Protein AF-A0A3B9L861-F1 (afdb_monomer_lite)

Radius of gyration: 19.61 Å; chains: 1; bounding box: 64×37×38 Å

pLDDT: mean 84.05, std 13.24, range [39.47, 97.62]

Structure (mmCIF, N/CA/C/O backbone):
data_AF-A0A3B9L861-F1
#
_entry.id   AF-A0A3B9L861-F1
#
loop_
_atom_site.group_PDB
_atom_site.id
_atom_site.type_symbol
_atom_site.label_atom_id
_atom_site.label_alt_id
_atom_site.label_comp_id
_atom_site.label_asym_id
_atom_site.label_entity_id
_atom_site.label_seq_id
_atom_site.pdbx_PDB_ins_code
_atom_site.Cartn_x
_atom_site.Cartn_y
_atom_site.Cartn_z
_atom_site.occupancy
_atom_site.B_iso_or_equiv
_atom_site.auth_seq_id
_atom_site.auth_comp_id
_atom_site.auth_asym_id
_atom_site.auth_atom_id
_atom_site.pdbx_PDB_model_num
ATOM 1 N N . MET A 1 1 ? -29.445 -19.075 11.014 1.00 39.47 1 MET A N 1
ATOM 2 C CA . MET A 1 1 ? -28.167 -19.069 10.265 1.00 39.47 1 MET A CA 1
ATOM 3 C C . MET A 1 1 ? -27.325 -17.917 10.789 1.00 39.47 1 MET A C 1
ATOM 5 O O . MET A 1 1 ? -27.758 -16.777 10.716 1.00 39.47 1 MET A O 1
ATOM 9 N N . GLU A 1 2 ? -26.209 -18.237 11.439 1.00 48.00 2 GLU A N 1
ATOM 10 C CA . GLU A 1 2 ? -25.474 -17.357 12.359 1.00 48.00 2 GLU A CA 1
ATOM 11 C C . GLU A 1 2 ? -24.691 -16.213 11.668 1.00 48.00 2 GLU A C 1
ATOM 13 O O . GLU A 1 2 ? -23.908 -16.476 10.752 1.00 48.00 2 GLU A O 1
ATOM 18 N N . PRO A 1 3 ? -24.811 -14.951 12.135 1.00 51.59 3 PRO A N 1
ATOM 19 C CA . PRO A 1 3 ? -24.052 -13.802 11.621 1.00 51.59 3 PRO A CA 1
ATOM 20 C C . PRO A 1 3 ? -22.579 -13.743 12.090 1.00 51.59 3 PRO A C 1
ATOM 22 O O . PRO A 1 3 ? -21.841 -12.835 11.707 1.00 51.59 3 PRO A O 1
ATOM 25 N N . SER A 1 4 ? -22.112 -14.712 12.882 1.00 55.81 4 SER A N 1
ATOM 26 C CA . SER A 1 4 ? -20.802 -14.692 13.558 1.00 55.81 4 SER A CA 1
ATOM 27 C C . SER A 1 4 ? -19.580 -14.878 12.641 1.00 55.81 4 SER A C 1
ATOM 29 O O . SER A 1 4 ? -18.451 -14.681 13.083 1.00 55.81 4 SER A O 1
ATOM 31 N N . LYS A 1 5 ? -19.762 -15.214 11.356 1.00 56.25 5 LYS A N 1
ATOM 32 C CA . LYS A 1 5 ? -18.653 -15.507 10.419 1.00 56.25 5 LYS A CA 1
ATOM 33 C C . LYS A 1 5 ? -17.967 -14.288 9.786 1.00 56.25 5 LYS A C 1
ATOM 35 O O . LYS A 1 5 ? -17.057 -14.471 8.986 1.00 56.25 5 LYS A O 1
ATOM 40 N N . ARG A 1 6 ? -18.380 -13.053 10.088 1.00 62.12 6 ARG A N 1
ATOM 41 C CA . ARG A 1 6 ? -17.941 -11.868 9.317 1.00 62.12 6 ARG A CA 1
ATOM 42 C C . ARG A 1 6 ? -17.037 -10.890 10.064 1.00 62.12 6 ARG A C 1
ATOM 44 O O . ARG A 1 6 ? -16.901 -9.758 9.617 1.00 62.12 6 ARG A O 1
ATOM 51 N N . LYS A 1 7 ? -16.432 -11.271 11.191 1.00 64.12 7 LYS A N 1
ATOM 52 C CA . LYS A 1 7 ? -15.416 -10.409 11.812 1.00 64.12 7 LYS A CA 1
ATOM 53 C C . LYS A 1 7 ? -14.052 -10.729 11.196 1.00 64.12 7 LYS A C 1
ATOM 55 O O . LYS A 1 7 ? -13.609 -11.874 11.316 1.00 64.12 7 LYS A O 1
ATOM 60 N N . PRO A 1 8 ? -13.403 -9.775 10.507 1.00 72.81 8 PRO A N 1
ATOM 61 C CA . PRO A 1 8 ? -12.066 -9.989 9.972 1.00 72.81 8 PRO A CA 1
ATOM 62 C C . PRO A 1 8 ? -11.113 -10.393 11.100 1.00 72.81 8 PRO A C 1
ATOM 64 O O . PRO A 1 8 ? -11.164 -9.810 12.179 1.00 72.81 8 PRO A O 1
ATOM 67 N N . LYS A 1 9 ? -10.208 -11.350 10.871 1.00 77.50 9 LYS A N 1
ATOM 68 C CA . LYS A 1 9 ? -9.254 -11.784 11.913 1.00 77.50 9 LYS A CA 1
ATOM 69 C C . LYS A 1 9 ? -8.443 -10.620 12.502 1.00 77.50 9 LYS A C 1
ATOM 71 O O . LYS A 1 9 ? -8.144 -10.641 13.689 1.00 77.50 9 LYS A O 1
ATOM 76 N N . PHE A 1 10 ? -8.153 -9.585 11.707 1.00 81.44 10 PHE A N 1
ATOM 77 C CA . PHE A 1 10 ? -7.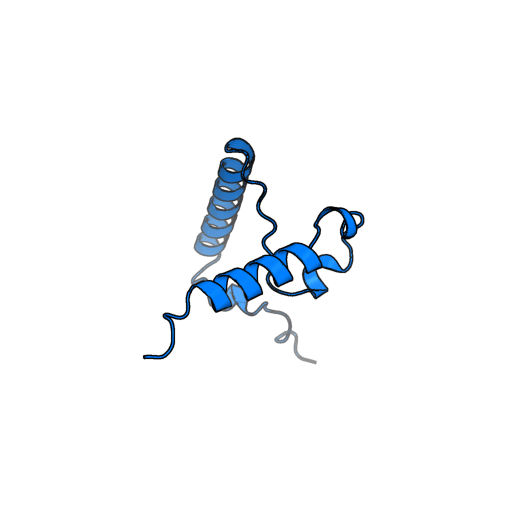404 -8.414 12.167 1.00 81.44 10 PHE A CA 1
ATOM 78 C C . PHE A 1 10 ? -8.140 -7.620 13.259 1.00 81.44 10 PHE A C 1
ATOM 80 O O . PHE A 1 10 ? -7.494 -7.043 14.123 1.00 81.44 10 PHE A O 1
ATOM 87 N N . THR A 1 11 ? -9.480 -7.642 13.305 1.00 78.38 11 THR A N 1
ATOM 88 C CA . THR A 1 11 ? -10.227 -6.901 14.337 1.00 78.38 11 THR A CA 1
ATOM 89 C C . THR A 1 11 ? -10.068 -7.508 15.731 1.00 78.38 11 THR A C 1
ATOM 91 O O . THR A 1 11 ? -10.445 -6.872 16.703 1.00 78.38 11 THR A O 1
ATOM 94 N N . GLN A 1 12 ? -9.528 -8.729 15.848 1.00 84.44 12 GLN A N 1
ATOM 95 C CA . GLN A 1 12 ? -9.209 -9.349 17.141 1.00 84.44 12 GLN A CA 1
ATOM 96 C C . GLN A 1 12 ? -7.969 -8.730 17.806 1.00 84.44 12 GLN A C 1
ATOM 98 O O . GLN A 1 12 ? -7.727 -8.980 18.979 1.00 84.44 12 GLN A O 1
ATOM 103 N N . GLN A 1 13 ? -7.185 -7.934 17.071 1.00 85.62 13 GLN A N 1
ATOM 104 C CA . GLN A 1 13 ? -5.968 -7.289 17.575 1.00 85.62 13 GLN A CA 1
ATOM 105 C C . GLN A 1 13 ? -6.242 -5.967 18.308 1.00 85.62 13 GLN A C 1
ATOM 107 O O . GLN A 1 13 ? -5.320 -5.378 18.863 1.00 85.62 13 GLN A O 1
ATOM 112 N N . PHE A 1 14 ? -7.492 -5.498 18.314 1.00 89.38 14 PHE A N 1
ATOM 113 C CA . PHE A 1 14 ? -7.874 -4.203 18.871 1.00 89.38 14 PHE A CA 1
ATOM 114 C C . PHE A 1 14 ? -8.821 -4.400 20.049 1.00 89.38 14 PHE A C 1
ATOM 116 O O . PHE A 1 14 ? -9.787 -5.159 19.962 1.00 89.38 14 PHE A O 1
ATOM 123 N N . SER A 1 15 ? -8.536 -3.708 21.152 1.00 87.75 15 SER A N 1
ATOM 124 C CA . SER A 1 15 ? -9.339 -3.756 22.376 1.00 87.75 15 SER A CA 1
ATOM 125 C C . SER A 1 15 ? -10.691 -3.063 22.220 1.00 87.75 15 SER A C 1
ATOM 127 O O . SER A 1 15 ? -11.662 -3.440 22.873 1.00 87.75 15 SER A O 1
ATOM 129 N N . ASP A 1 16 ? -10.763 -2.046 21.363 1.00 90.12 16 ASP A N 1
ATOM 130 C CA . ASP A 1 16 ? -11.895 -1.135 21.254 1.00 90.12 16 ASP A CA 1
ATOM 131 C C . ASP A 1 16 ? -11.887 -0.395 19.903 1.00 90.12 16 ASP A C 1
ATOM 133 O O . ASP A 1 16 ? -10.949 -0.476 19.110 1.00 90.12 16 ASP A O 1
ATOM 137 N N . TRP A 1 17 ? -12.967 0.331 19.613 1.00 90.69 17 TRP A N 1
ATOM 138 C CA . TRP A 1 17 ? -13.104 1.063 18.351 1.00 90.69 17 TRP A CA 1
ATOM 139 C C . TRP A 1 17 ? -12.121 2.234 18.228 1.00 90.69 17 TRP A C 1
ATOM 141 O O . TRP A 1 17 ? -11.655 2.539 17.129 1.00 90.69 17 TRP A O 1
ATOM 151 N N . GLN A 1 18 ? -11.776 2.878 19.344 1.00 94.50 18 GLN A N 1
ATOM 152 C CA . GLN A 1 18 ? -10.872 4.020 19.333 1.00 94.50 18 GLN A CA 1
ATOM 153 C C . GLN A 1 18 ? -9.444 3.577 19.005 1.00 94.50 18 GLN A C 1
ATOM 155 O O . GLN A 1 18 ? -8.794 4.217 18.178 1.00 94.50 18 GLN A O 1
ATOM 160 N N . SER A 1 19 ? -8.972 2.463 19.573 1.00 94.00 19 SER A N 1
ATOM 161 C CA . SER A 1 19 ? -7.663 1.890 19.224 1.00 94.00 19 SER A CA 1
ATOM 162 C C . SER A 1 19 ? -7.576 1.499 17.746 1.00 94.00 19 SER A C 1
ATOM 164 O O . SER A 1 19 ? -6.552 1.746 17.107 1.00 94.00 19 SER A O 1
ATOM 166 N N . LEU A 1 20 ? -8.668 0.993 17.165 1.00 93.06 20 LEU A N 1
ATOM 167 C CA . LEU A 1 20 ? -8.741 0.725 15.730 1.00 93.06 20 LEU A CA 1
ATOM 168 C C . LEU A 1 20 ? -8.646 2.008 14.882 1.00 93.06 20 LEU A C 1
ATOM 170 O O . LEU A 1 20 ? -7.891 2.046 13.910 1.00 93.06 20 LEU A O 1
ATOM 174 N N . LEU A 1 21 ? -9.373 3.070 15.244 1.00 94.88 21 LEU A N 1
ATOM 175 C CA . LEU A 1 21 ? -9.307 4.356 14.534 1.00 94.88 21 LEU A CA 1
ATOM 176 C C . LEU A 1 21 ? -7.920 4.999 14.613 1.00 94.88 21 LEU A C 1
ATOM 178 O O . LEU A 1 21 ? -7.437 5.534 13.614 1.00 94.88 21 LEU A O 1
ATOM 182 N N . VAL A 1 22 ? -7.273 4.934 15.780 1.00 95.88 22 VAL A N 1
ATOM 183 C CA . VAL A 1 22 ? -5.901 5.429 15.956 1.00 95.88 22 VAL A CA 1
ATOM 184 C C . VAL A 1 22 ? -4.949 4.675 15.037 1.00 95.88 22 VAL A C 1
ATOM 186 O O . VAL A 1 22 ? -4.182 5.313 14.322 1.00 95.88 22 VAL A O 1
ATOM 189 N N . HIS A 1 23 ? -5.049 3.345 14.982 1.00 94.88 23 HIS A N 1
ATOM 190 C CA . HIS A 1 23 ? -4.233 2.539 14.078 1.00 94.88 23 HIS A CA 1
ATOM 191 C C . HIS A 1 23 ? -4.409 2.961 12.617 1.00 94.88 23 HIS A C 1
ATOM 193 O O . HIS A 1 23 ? -3.418 3.246 11.951 1.00 94.88 23 HIS A O 1
ATOM 199 N N . PHE A 1 24 ? -5.650 3.090 12.137 1.00 95.00 24 PHE A N 1
ATOM 200 C CA . PHE A 1 24 ? -5.905 3.547 10.768 1.00 95.00 24 PHE A CA 1
ATOM 201 C C . PHE A 1 24 ? -5.304 4.922 10.484 1.00 95.00 24 PHE A C 1
ATOM 203 O O . PHE A 1 24 ? -4.653 5.102 9.455 1.00 95.00 24 PHE A O 1
ATOM 210 N N . LYS A 1 25 ? -5.491 5.882 11.396 1.00 97.31 25 LYS A N 1
ATOM 211 C CA . LYS A 1 25 ? -4.926 7.225 11.248 1.00 97.31 25 LYS A CA 1
ATOM 212 C C . LYS A 1 25 ? -3.401 7.164 11.128 1.00 97.31 25 LYS A C 1
ATOM 214 O O . LYS A 1 25 ? -2.850 7.686 10.162 1.00 97.31 25 LYS A O 1
ATOM 219 N N . THR A 1 26 ? -2.738 6.486 12.063 1.00 97.44 26 THR A N 1
ATOM 220 C CA . THR A 1 26 ? -1.277 6.363 12.074 1.00 97.44 26 THR A CA 1
ATOM 221 C C . THR A 1 26 ? -0.761 5.646 10.828 1.00 97.44 26 THR A C 1
ATOM 223 O O . THR A 1 26 ? 0.213 6.094 10.231 1.00 97.44 26 THR A O 1
ATOM 226 N N . SER A 1 27 ? -1.421 4.578 10.374 1.00 95.56 27 SER A N 1
ATOM 227 C CA . SER A 1 27 ? -1.045 3.872 9.144 1.00 95.56 27 SER A CA 1
ATOM 228 C C . SER A 1 27 ? -1.112 4.766 7.906 1.00 95.56 27 SER A C 1
ATOM 230 O O . SER A 1 27 ? -0.195 4.736 7.089 1.00 95.56 27 SER A O 1
ATOM 232 N N . ILE A 1 28 ? -2.150 5.596 7.776 1.00 96.62 28 ILE A N 1
ATOM 233 C CA . ILE A 1 28 ? -2.280 6.537 6.653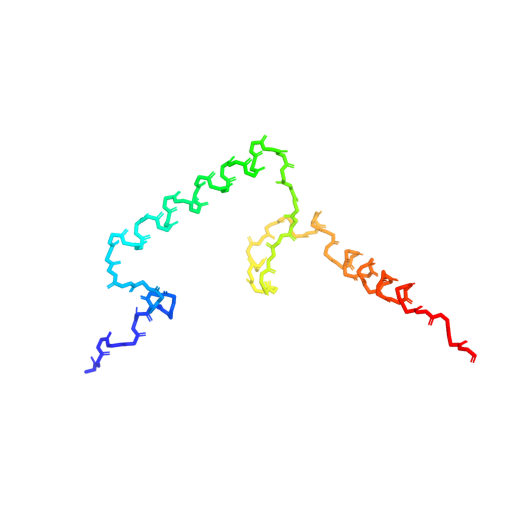 1.00 96.62 28 ILE A CA 1
ATOM 234 C C . ILE A 1 28 ? -1.188 7.615 6.711 1.00 96.62 28 ILE A C 1
ATOM 236 O O . ILE A 1 28 ? -0.575 7.919 5.689 1.00 96.62 28 ILE A O 1
ATOM 240 N N . GLU A 1 29 ? -0.907 8.170 7.893 1.00 97.62 29 GLU A N 1
ATOM 241 C CA . GLU A 1 29 ? 0.151 9.175 8.088 1.00 97.62 29 GLU A CA 1
ATOM 242 C C . GLU A 1 29 ? 1.549 8.616 7.767 1.00 97.62 29 GLU A C 1
ATOM 244 O O . GLU A 1 29 ? 2.367 9.301 7.142 1.00 97.62 29 GLU A O 1
ATOM 249 N N . MET A 1 30 ? 1.815 7.356 8.131 1.00 96.12 30 MET A N 1
ATOM 250 C CA . MET A 1 30 ? 3.058 6.664 7.775 1.00 96.12 30 MET A CA 1
ATOM 251 C C . MET A 1 30 ? 3.189 6.496 6.260 1.00 96.12 30 MET A C 1
ATOM 253 O O . MET A 1 30 ? 4.210 6.886 5.701 1.00 96.12 30 MET A O 1
ATOM 257 N N . ILE A 1 31 ? 2.141 6.018 5.579 1.00 93.88 31 ILE A N 1
ATOM 258 C CA . ILE A 1 31 ? 2.136 5.879 4.113 1.00 93.88 31 ILE A CA 1
ATOM 259 C C . ILE A 1 31 ? 2.364 7.237 3.434 1.00 93.88 31 ILE A C 1
ATOM 261 O O . ILE A 1 31 ? 3.154 7.346 2.500 1.00 93.88 31 ILE A O 1
ATOM 265 N N . ALA A 1 32 ? 1.717 8.301 3.916 1.00 95.31 32 ALA A N 1
ATOM 266 C CA . ALA A 1 32 ? 1.918 9.645 3.376 1.00 95.31 32 ALA A CA 1
ATOM 267 C C . ALA A 1 32 ? 3.375 10.117 3.528 1.00 95.31 32 ALA A C 1
ATOM 269 O O . ALA A 1 32 ? 3.920 10.761 2.628 1.00 95.31 32 ALA A O 1
ATOM 270 N N . THR A 1 33 ? 4.015 9.778 4.649 1.00 96.19 33 THR A N 1
ATOM 271 C CA . THR A 1 33 ? 5.429 10.085 4.899 1.00 96.19 33 THR A CA 1
ATOM 272 C C . THR A 1 33 ? 6.346 9.313 3.956 1.00 96.19 33 THR A C 1
ATOM 274 O O . THR A 1 33 ? 7.241 9.917 3.367 1.00 96.19 33 THR A O 1
ATOM 277 N N . GLU A 1 34 ? 6.101 8.016 3.760 1.00 94.56 34 GLU A N 1
ATOM 278 C CA . GLU A 1 34 ? 6.845 7.173 2.815 1.00 94.56 34 GLU A CA 1
ATOM 279 C C . GLU A 1 34 ? 6.767 7.732 1.388 1.00 94.56 34 GLU A C 1
ATOM 281 O O . GLU A 1 34 ? 7.795 7.946 0.744 1.00 94.56 34 GLU A O 1
ATOM 286 N N . ILE A 1 35 ? 5.560 8.076 0.927 1.00 93.12 35 ILE A N 1
ATOM 287 C CA . ILE A 1 35 ? 5.347 8.662 -0.404 1.00 93.12 35 ILE A CA 1
ATOM 288 C C . ILE A 1 35 ? 6.096 9.992 -0.535 1.00 93.12 35 ILE A C 1
ATOM 290 O O . ILE A 1 35 ? 6.771 10.227 -1.536 1.00 93.12 35 ILE A O 1
ATOM 294 N N . LYS A 1 36 ? 6.023 10.862 0.481 1.00 95.31 36 LYS A N 1
ATOM 295 C CA . LYS A 1 36 ? 6.738 12.147 0.481 1.00 95.31 36 LYS A CA 1
ATOM 296 C C . LYS A 1 36 ? 8.260 11.965 0.458 1.00 95.31 36 LYS A C 1
ATOM 298 O O . LYS A 1 36 ? 8.954 12.792 -0.127 1.00 95.31 36 LYS A O 1
ATOM 303 N N . ALA A 1 37 ? 8.770 10.905 1.081 1.00 96.75 37 ALA A N 1
ATOM 304 C CA . ALA A 1 37 ? 10.186 10.550 1.067 1.00 96.75 37 ALA A CA 1
ATOM 305 C C . ALA A 1 37 ? 10.643 9.914 -0.260 1.00 96.75 37 ALA A C 1
ATOM 307 O O . ALA A 1 37 ? 11.839 9.701 -0.447 1.00 96.75 37 ALA A O 1
ATOM 308 N N . GLY A 1 38 ? 9.719 9.628 -1.185 1.00 92.81 38 GLY A N 1
ATOM 309 C CA . GLY A 1 38 ? 10.025 8.961 -2.448 1.00 92.81 38 GLY A CA 1
ATOM 310 C C . GLY A 1 38 ? 10.261 7.458 -2.301 1.00 92.81 38 GLY A C 1
ATOM 311 O O . GLY A 1 38 ? 10.912 6.860 -3.156 1.00 92.81 38 GLY A O 1
ATOM 312 N N . GLU A 1 39 ? 9.751 6.839 -1.233 1.00 90.06 39 GLU A N 1
ATOM 313 C CA . GLU A 1 39 ? 9.795 5.388 -1.072 1.00 90.06 39 GLU A CA 1
ATOM 314 C C . GLU A 1 39 ? 8.933 4.723 -2.158 1.00 90.06 39 GLU A C 1
ATOM 316 O O . GLU A 1 39 ? 7.722 4.932 -2.234 1.00 90.06 39 GLU A O 1
ATOM 321 N N . ALA A 1 40 ? 9.574 3.928 -3.015 1.00 82.62 40 ALA A N 1
ATOM 322 C CA . ALA A 1 40 ? 8.958 3.290 -4.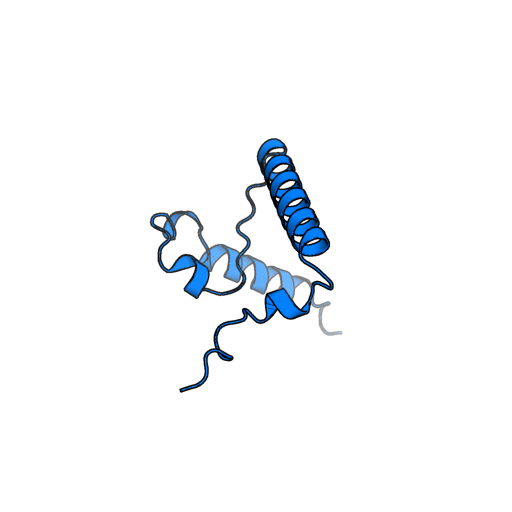181 1.00 82.62 40 ALA A CA 1
ATOM 323 C C . ALA A 1 40 ? 9.193 1.769 -4.216 1.00 82.62 40 ALA A C 1
ATOM 325 O O . ALA A 1 40 ? 9.041 1.123 -5.258 1.00 82.62 40 ALA A O 1
ATOM 326 N N . SER A 1 41 ? 9.583 1.176 -3.087 1.00 85.19 41 SER A N 1
ATOM 327 C CA . SER A 1 41 ? 9.760 -0.269 -2.974 1.00 85.19 41 SER A CA 1
ATOM 328 C C . SER A 1 41 ? 8.443 -1.016 -3.188 1.00 85.19 41 SER A C 1
ATOM 330 O O . SER A 1 41 ? 7.419 -0.719 -2.576 1.00 85.19 41 SER A O 1
ATOM 332 N N . VAL A 1 42 ? 8.481 -2.062 -4.013 1.00 85.69 42 VAL A N 1
ATOM 333 C CA . VAL A 1 42 ? 7.329 -2.941 -4.247 1.00 85.69 42 VAL A CA 1
ATOM 334 C C . VAL A 1 42 ? 7.245 -3.965 -3.116 1.00 85.69 42 VAL A C 1
ATOM 336 O O . VAL A 1 42 ? 8.004 -4.934 -3.096 1.00 85.69 42 VAL A O 1
ATOM 339 N N . LYS A 1 43 ? 6.321 -3.747 -2.176 1.00 86.12 43 LYS A N 1
ATOM 340 C CA . LYS A 1 43 ? 6.057 -4.626 -1.027 1.00 86.12 43 LYS A CA 1
ATOM 341 C C . LYS A 1 43 ? 4.671 -5.259 -1.179 1.00 86.12 43 LYS A C 1
ATOM 343 O O . LYS A 1 43 ? 3.685 -4.548 -1.346 1.00 86.12 43 LYS A O 1
ATOM 348 N N . PHE A 1 44 ? 4.581 -6.585 -1.122 1.00 87.56 44 PHE A N 1
ATOM 349 C CA . PHE A 1 44 ? 3.314 -7.322 -1.174 1.00 87.56 44 PHE A CA 1
ATOM 350 C C . PHE A 1 44 ? 3.428 -8.615 -0.364 1.00 87.56 44 PHE A C 1
ATOM 352 O O . PHE A 1 44 ? 4.508 -9.189 -0.261 1.00 87.56 44 PHE A O 1
ATOM 359 N N . SER A 1 45 ? 2.322 -9.066 0.230 1.00 83.88 45 SER A N 1
ATOM 360 C CA . SER A 1 45 ? 2.319 -10.267 1.079 1.00 83.88 45 SER A CA 1
ATOM 361 C C . SER A 1 45 ? 2.182 -11.565 0.286 1.00 83.88 45 SER A C 1
ATOM 363 O O . SER A 1 45 ? 2.756 -12.576 0.670 1.00 83.88 45 SER A O 1
ATOM 365 N N . ASP A 1 46 ? 1.409 -11.545 -0.800 1.00 86.12 46 ASP A N 1
ATOM 366 C CA . ASP A 1 46 ? 1.169 -12.709 -1.653 1.00 86.12 46 ASP A CA 1
ATOM 367 C C . ASP A 1 46 ? 0.916 -12.280 -3.104 1.00 86.12 46 ASP A C 1
ATOM 369 O O . ASP A 1 46 ? 0.483 -11.152 -3.361 1.00 86.12 46 ASP A O 1
ATOM 373 N N . LYS A 1 47 ? 1.154 -13.185 -4.059 1.00 82.00 47 LYS A N 1
ATOM 374 C CA . LYS A 1 47 ? 0.947 -12.922 -5.491 1.00 82.00 47 LYS A CA 1
ATOM 375 C C . LYS A 1 47 ? -0.500 -12.545 -5.824 1.00 82.00 47 LYS A C 1
ATOM 377 O O . LYS A 1 47 ? -0.705 -11.734 -6.724 1.00 82.00 47 LYS A O 1
ATOM 382 N N . ASN A 1 48 ? -1.493 -13.047 -5.084 1.00 87.94 48 ASN A N 1
ATOM 383 C CA . ASN A 1 48 ? -2.900 -12.689 -5.297 1.00 87.94 48 ASN A CA 1
ATOM 384 C C . ASN A 1 48 ? -3.202 -11.209 -5.005 1.00 87.94 48 ASN A C 1
ATOM 386 O O . ASN A 1 48 ? -4.175 -10.667 -5.521 1.00 87.94 48 ASN A O 1
ATOM 390 N N . ALA A 1 49 ? -2.363 -10.515 -4.226 1.00 87.25 49 ALA A N 1
ATOM 391 C CA . ALA A 1 49 ? -2.520 -9.075 -4.010 1.00 87.25 49 ALA A CA 1
ATOM 392 C C . ALA A 1 49 ? -2.318 -8.260 -5.303 1.00 87.25 49 ALA A C 1
ATOM 394 O O . ALA A 1 49 ? -2.763 -7.119 -5.392 1.00 87.25 49 ALA A O 1
ATOM 395 N N . LEU A 1 50 ? -1.666 -8.849 -6.310 1.00 90.19 50 LEU A N 1
ATOM 396 C CA . LEU A 1 50 ? -1.349 -8.207 -7.583 1.00 90.19 50 LEU A CA 1
ATOM 397 C C . LEU A 1 50 ? -2.268 -8.654 -8.728 1.00 90.19 50 LEU A C 1
ATOM 399 O O . LEU A 1 50 ? -2.060 -8.226 -9.860 1.00 90.19 50 LEU A O 1
ATOM 403 N N . SER A 1 51 ? -3.295 -9.470 -8.460 1.00 89.56 51 SER A N 1
ATOM 404 C CA . SER A 1 51 ? -4.193 -10.013 -9.493 1.00 89.56 51 SER A CA 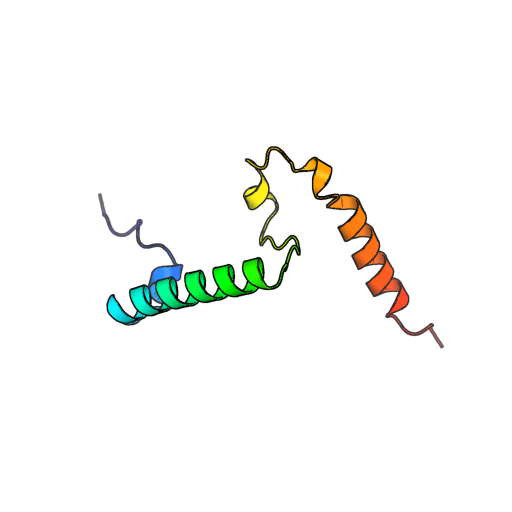1
ATOM 405 C C . SER A 1 51 ? -4.883 -8.944 -10.346 1.00 89.56 51 SER A C 1
ATOM 407 O O . SER A 1 51 ? -5.225 -9.215 -11.491 1.00 89.56 51 SER A O 1
ATOM 409 N N . TYR A 1 52 ? -5.063 -7.737 -9.805 1.00 90.38 52 TYR A N 1
ATOM 410 C CA . TYR A 1 52 ? -5.690 -6.600 -10.490 1.00 90.38 52 TYR A CA 1
ATOM 411 C C . TYR A 1 52 ? -4.693 -5.478 -10.827 1.00 90.38 52 TYR A C 1
ATOM 413 O O . TYR A 1 52 ? -5.090 -4.339 -11.054 1.00 90.38 52 TYR A O 1
ATOM 421 N N . CYS A 1 53 ? -3.388 -5.765 -10.827 1.00 89.94 53 CYS A N 1
ATOM 422 C CA . CYS A 1 53 ? -2.359 -4.780 -11.145 1.00 89.94 53 CYS A CA 1
ATOM 423 C C . CYS A 1 53 ? -2.142 -4.688 -12.664 1.00 89.94 53 CYS A C 1
ATOM 425 O O . CYS A 1 53 ? -1.517 -5.559 -13.265 1.00 89.94 53 CYS A O 1
ATOM 427 N N . GLU A 1 54 ? -2.601 -3.601 -13.284 1.00 93.12 54 GLU A N 1
ATOM 428 C CA . GLU A 1 54 ? -2.458 -3.362 -14.733 1.00 93.12 54 GLU A CA 1
ATOM 429 C C . GLU A 1 54 ? -0.998 -3.172 -15.176 1.00 93.12 54 GLU A C 1
ATOM 431 O O . GLU A 1 54 ? -0.637 -3.421 -16.323 1.00 93.12 54 GLU A O 1
ATOM 436 N N . VAL A 1 55 ? -0.135 -2.760 -14.248 1.00 91.94 55 VAL A N 1
ATOM 437 C CA . VAL A 1 55 ? 1.281 -2.456 -14.495 1.00 91.94 55 VAL A CA 1
ATOM 438 C C . VAL A 1 55 ? 2.224 -3.550 -13.993 1.00 91.94 55 VAL A C 1
ATOM 440 O O . VAL A 1 55 ? 3.419 -3.311 -13.824 1.00 91.94 55 VAL A O 1
ATOM 443 N N . LEU A 1 56 ? 1.720 -4.769 -13.775 1.00 90.00 56 LEU A N 1
ATOM 444 C CA . LEU A 1 56 ? 2.503 -5.900 -13.265 1.00 90.00 56 LEU A CA 1
ATOM 445 C C . LEU A 1 56 ? 3.822 -6.146 -14.032 1.00 90.00 56 LEU A C 1
ATOM 447 O O . LEU A 1 56 ? 4.840 -6.360 -13.368 1.00 90.00 56 LEU A O 1
ATOM 451 N N . PRO A 1 57 ? 3.880 -6.034 -15.380 1.00 87.94 57 PRO A N 1
ATOM 452 C CA . PRO A 1 57 ? 5.137 -6.171 -16.119 1.00 87.94 57 PRO A CA 1
ATOM 453 C C . PRO A 1 57 ? 6.200 -5.127 -15.742 1.00 87.94 57 PRO A C 1
ATOM 455 O O . PRO A 1 57 ? 7.388 -5.441 -15.715 1.00 87.94 57 PRO A O 1
ATOM 458 N N . LEU A 1 58 ? 5.795 -3.899 -15.391 1.00 90.62 58 LEU A N 1
ATOM 459 C CA . LEU A 1 58 ? 6.721 -2.829 -14.997 1.00 90.62 58 LEU A CA 1
ATOM 460 C C . LEU A 1 58 ? 7.375 -3.096 -13.638 1.00 90.62 58 LEU A C 1
ATOM 462 O O . LEU A 1 58 ? 8.446 -2.564 -13.349 1.00 90.62 58 LEU A O 1
ATOM 466 N N . LEU A 1 59 ? 6.762 -3.939 -12.803 1.00 88.12 59 LEU A N 1
ATOM 467 C CA . LEU A 1 59 ? 7.286 -4.261 -11.480 1.00 88.12 59 LEU A CA 1
ATOM 468 C C . LEU A 1 59 ? 8.498 -5.201 -11.526 1.00 88.12 59 LEU A C 1
ATOM 470 O O . LEU A 1 59 ? 9.153 -5.332 -10.493 1.00 88.12 59 LEU A O 1
ATOM 474 N N . ARG A 1 60 ? 8.795 -5.843 -12.671 1.00 89.25 60 ARG A N 1
ATOM 475 C CA . ARG A 1 60 ? 9.975 -6.715 -12.883 1.00 89.25 60 ARG A CA 1
ATOM 476 C C . ARG A 1 60 ? 10.198 -7.728 -11.748 1.00 89.25 60 ARG A C 1
ATOM 478 O O . ARG A 1 60 ? 11.311 -7.925 -11.259 1.00 89.25 60 ARG A O 1
ATOM 485 N N . LEU A 1 61 ? 9.100 -8.320 -11.261 1.00 89.25 61 LEU A N 1
ATOM 486 C CA . LEU A 1 61 ? 9.107 -9.214 -10.096 1.00 89.25 61 LEU A CA 1
ATOM 487 C C . LEU A 1 61 ? 10.006 -10.447 -10.277 1.00 89.25 61 LEU A C 1
ATOM 489 O O . LEU A 1 61 ? 10.734 -10.752 -9.332 1.00 89.25 61 LEU A O 1
ATOM 493 N N . PRO A 1 62 ? 10.012 -11.133 -11.441 1.00 87.62 62 PRO A N 1
ATOM 494 C CA . PRO A 1 62 ? 10.896 -12.276 -11.656 1.00 87.62 62 PRO A CA 1
ATOM 495 C C . PRO A 1 62 ? 12.372 -11.896 -11.530 1.00 87.62 62 PRO A C 1
ATOM 497 O O . PRO A 1 62 ? 13.138 -12.598 -10.875 1.00 87.62 62 PRO A O 1
ATOM 500 N N . GLU A 1 63 ? 12.778 -10.754 -12.091 1.00 88.88 63 GLU A N 1
ATOM 501 C CA . GLU A 1 63 ? 14.167 -10.307 -11.979 1.00 88.88 63 GLU A CA 1
ATOM 502 C C . GLU A 1 63 ? 14.553 -9.943 -10.546 1.00 88.88 63 GLU A C 1
ATOM 504 O O . GLU A 1 63 ? 15.663 -10.269 -10.129 1.00 88.88 63 GLU A O 1
ATOM 509 N N . ARG A 1 64 ? 13.662 -9.306 -9.771 1.00 86.75 64 ARG A N 1
ATOM 510 C CA . ARG A 1 64 ? 13.935 -9.057 -8.344 1.00 86.75 64 ARG A CA 1
ATOM 511 C C . ARG A 1 64 ? 14.058 -10.353 -7.551 1.00 86.75 64 ARG A C 1
ATOM 513 O O . ARG A 1 64 ? 14.913 -10.432 -6.676 1.00 86.75 64 ARG A O 1
ATOM 520 N N . GLN A 1 65 ? 13.238 -11.355 -7.860 1.00 87.56 65 GLN A N 1
ATOM 521 C CA . GLN A 1 65 ? 13.332 -12.664 -7.221 1.00 87.56 65 GLN A CA 1
ATOM 522 C C . GLN A 1 65 ? 14.695 -13.314 -7.505 1.00 87.56 65 GLN A C 1
ATO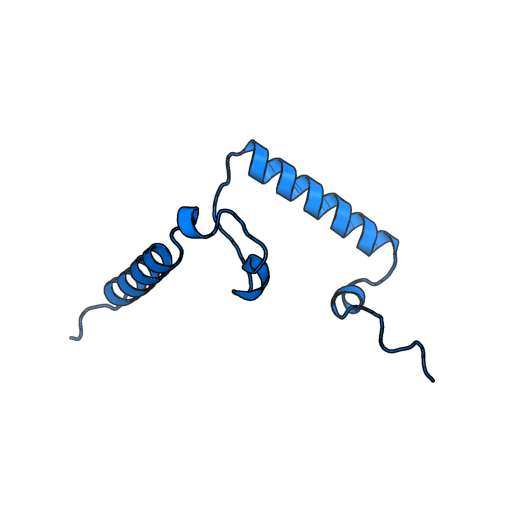M 524 O O . GLN A 1 65 ? 15.387 -13.694 -6.567 1.00 87.56 65 GLN A O 1
ATOM 529 N N . LEU A 1 66 ? 15.134 -13.327 -8.768 1.00 89.56 66 LEU A N 1
ATOM 530 C CA . LEU A 1 66 ? 16.446 -13.859 -9.147 1.00 89.56 66 LEU A CA 1
ATOM 531 C C . LEU A 1 66 ? 17.604 -13.098 -8.473 1.00 89.56 66 LEU A C 1
ATOM 533 O O . LEU A 1 66 ? 18.602 -13.694 -8.076 1.00 89.56 66 LEU A O 1
ATOM 537 N N . GLN A 1 67 ? 17.501 -11.770 -8.354 1.00 87.56 67 GLN A N 1
ATOM 538 C CA . GLN A 1 67 ? 18.497 -10.958 -7.642 1.00 87.56 67 GLN A CA 1
ATOM 539 C C . GLN A 1 67 ? 18.567 -11.315 -6.156 1.00 87.56 67 GLN A C 1
ATOM 541 O O . GLN A 1 67 ? 19.663 -11.377 -5.606 1.00 87.56 67 GLN A O 1
ATOM 546 N N . PHE A 1 68 ? 17.418 -11.555 -5.523 1.00 87.06 68 PHE A N 1
ATOM 547 C CA . PHE A 1 68 ? 17.346 -11.962 -4.125 1.00 87.06 68 PHE A CA 1
ATOM 548 C C . PHE A 1 68 ? 17.955 -13.351 -3.906 1.00 87.06 68 PHE A C 1
ATOM 550 O O . PHE A 1 68 ? 18.797 -13.503 -3.029 1.00 87.06 68 PHE A O 1
ATOM 557 N N . GLU A 1 69 ? 17.601 -14.332 -4.739 1.00 89.56 69 GLU A N 1
ATOM 558 C CA . GLU A 1 69 ? 18.169 -15.690 -4.701 1.00 89.56 69 GLU A CA 1
ATOM 559 C C . GLU A 1 69 ? 19.700 -15.647 -4.833 1.00 89.56 69 GLU A C 1
ATOM 561 O O . GLU A 1 69 ? 20.411 -16.132 -3.959 1.00 89.56 69 GLU A O 1
ATOM 566 N N . ARG A 1 70 ? 20.218 -14.923 -5.834 1.00 90.88 70 ARG A N 1
ATOM 567 C CA . ARG A 1 70 ? 21.668 -14.739 -6.018 1.00 90.88 70 ARG A CA 1
ATOM 568 C C . ARG A 1 70 ? 22.347 -14.023 -4.854 1.00 90.88 70 ARG A C 1
ATOM 570 O O . ARG A 1 70 ? 23.506 -14.300 -4.568 1.00 90.88 70 ARG A O 1
ATOM 577 N N . PHE A 1 71 ? 21.675 -13.059 -4.227 1.00 88.19 71 PHE A N 1
ATOM 578 C CA . PHE A 1 71 ? 22.214 -12.380 -3.051 1.00 88.19 71 PHE A CA 1
ATOM 579 C C . PHE A 1 71 ? 22.356 -13.350 -1.872 1.00 88.19 71 PHE A C 1
ATOM 581 O O . PHE A 1 71 ? 23.356 -13.282 -1.162 1.00 88.19 71 PHE A O 1
ATOM 588 N N . LEU A 1 72 ? 21.401 -14.268 -1.692 1.00 85.44 72 LEU A N 1
ATOM 589 C CA . LEU A 1 72 ? 21.490 -15.317 -0.676 1.00 85.44 72 LEU A CA 1
ATOM 590 C C . LEU A 1 72 ? 22.624 -16.311 -0.971 1.00 85.44 72 LEU A C 1
ATOM 592 O O . LEU A 1 72 ? 23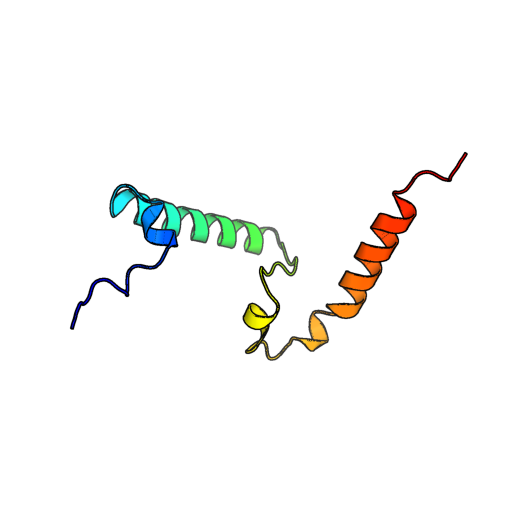.388 -16.607 -0.059 1.00 85.44 72 LEU A O 1
ATOM 596 N N . ASP A 1 73 ? 22.797 -16.747 -2.224 1.00 77.75 73 ASP A N 1
ATOM 597 C CA . ASP A 1 73 ? 23.901 -17.642 -2.625 1.00 77.75 73 ASP A CA 1
ATOM 598 C C . ASP A 1 73 ? 25.291 -17.017 -2.396 1.00 77.75 73 ASP A C 1
ATOM 600 O O . ASP A 1 73 ? 26.244 -17.704 -2.043 1.00 77.75 73 ASP A O 1
ATOM 604 N N . VAL A 1 74 ? 25.430 -15.700 -2.586 1.00 66.69 74 VAL A N 1
ATOM 605 C CA . VAL A 1 74 ? 26.691 -14.969 -2.344 1.00 66.69 74 VAL A CA 1
ATOM 606 C C . VAL A 1 74 ? 26.931 -14.706 -0.850 1.00 66.69 74 VAL A C 1
ATOM 608 O O . VAL A 1 74 ? 28.067 -14.462 -0.443 1.00 66.69 74 VAL A O 1
ATOM 611 N N . ALA A 1 75 ? 25.880 -14.739 -0.028 1.00 63.72 75 ALA A N 1
ATOM 612 C CA . ALA A 1 75 ? 25.969 -14.554 1.417 1.00 63.72 75 ALA A CA 1
ATOM 613 C C . ALA A 1 75 ? 26.350 -15.840 2.176 1.00 63.72 75 ALA A C 1
ATOM 615 O O . ALA A 1 75 ? 26.657 -15.755 3.368 1.00 63.72 75 ALA A O 1
ATOM 616 N N . GLU A 1 76 ? 26.367 -17.008 1.521 1.00 53.75 76 GLU A N 1
ATOM 617 C CA . GLU A 1 76 ? 26.973 -18.212 2.096 1.00 53.75 76 GLU A CA 1
ATOM 618 C C . GLU A 1 76 ? 28.512 -18.117 2.036 1.00 53.75 76 GLU A C 1
ATOM 620 O O . GLU A 1 76 ? 29.081 -17.912 0.959 1.00 53.75 76 GLU A O 1
ATOM 625 N N . PRO A 1 77 ? 29.227 -18.243 3.173 1.00 59.84 77 PRO A N 1
ATOM 626 C CA . PRO A 1 77 ? 30.684 -18.293 3.157 1.00 59.84 77 PRO A CA 1
ATOM 627 C C . PRO A 1 77 ? 31.155 -19.539 2.387 1.00 59.84 77 PRO A C 1
ATOM 629 O O . PRO A 1 77 ? 30.497 -20.580 2.451 1.00 59.84 77 PRO A O 1
ATOM 632 N N . PRO A 1 78 ? 32.293 -19.464 1.670 1.00 64.56 78 PRO A N 1
ATOM 633 C CA . PRO A 1 78 ? 32.786 -20.589 0.885 1.00 64.56 78 PRO A CA 1
ATOM 634 C C . PRO A 1 78 ? 32.989 -21.822 1.781 1.00 64.56 78 PRO A C 1
ATOM 636 O O . PRO A 1 78 ? 33.468 -21.670 2.911 1.00 64.56 78 PRO A O 1
ATOM 639 N N . PRO A 1 79 ? 32.647 -23.034 1.302 1.00 65.94 79 PRO A N 1
ATOM 640 C CA . PRO A 1 79 ? 32.938 -24.254 2.040 1.00 65.94 79 PRO A CA 1
ATOM 641 C C . PRO A 1 79 ? 34.456 -24.369 2.244 1.00 65.94 79 PRO A C 1
ATOM 643 O O . PRO A 1 79 ? 35.225 -24.168 1.301 1.00 65.94 79 PRO A O 1
ATOM 646 N N . ALA A 1 80 ? 34.850 -24.622 3.496 1.00 61.72 80 ALA A N 1
ATOM 647 C CA . ALA A 1 80 ? 36.237 -24.802 3.928 1.00 61.72 80 ALA A CA 1
ATOM 648 C C . ALA A 1 80 ? 36.905 -26.030 3.293 1.00 61.72 80 ALA A C 1
ATOM 650 O O . ALA A 1 80 ? 36.194 -27.036 3.059 1.00 61.72 80 ALA A O 1
#

Foldseek 3Di:
DDPPPPDPPVVVVDPDPVSVVVVVVVVVVVVVVCVVVVPDDDDDDDPVVCVPPPCVVVNVVVVVVVVVVVVVVVPDDDDD

Secondary structure (DSSP, 8-state):
--GGGGS-GGGGG-SSHHHHHHHHHHHHHHHHHHHHTT------SSGGGGTT-TTGGGG-HHHHHHHHHHHHHHHSPPP-

Sequence (80 aa):
MEPSKRKPKFTQQFSDWQSLLVHFKTSIEMIATEIKAGEASVKFSDKNALSYCEVLPLLRLPERQLQFERFLDVAEPPPA